Protein AF-A0A941WIZ8-F1 (afdb_monomer_lite)

pLDDT: mean 92.46, std 6.5, range [56.53, 98.19]

Radius of gyration: 15.57 Å; chains: 1; bounding box: 34×32×44 Å

Foldseek 3Di:
DDAAEEEEDAPCPCVVPPVSPPPRHHYQDPVPAPCQFQKRAPRSLVVLLVSCVPHALDHHYHQDDLRRQLVPLSSCLRDPAADEAEAEDQAPLCDDDPDPRIRGSSRSVVVSVVPRPRYDAYEYHNYDPVNVVVHDPVCPRRYD

Secondary structure (DSSP, 8-state):
-PPPEEEEESSSGGGG-GGGG-TTSEEEE-TT--S-SSEE-HHHHHHHHHHTTTS-SSSEEE--SGGGTTHHHHHHTT--S-EEEEEE-SS---PPPSSTTSEETTTHHHHHHHH-TTEEEEEEES--HHHHHHS-GGGTTTB-

Sequence (144 aa):
MNKPIVIMNFTGVYDYESFSHNPKFAWIDCTHLQGVECYCDKEGASALKKVIENYPAEGIHFIYSGNYHYLTKFWTDKIHQPFSLIVFDHHPDMQPPLFKEMISCGSWVEDFIKTNPFLKKVIIIGPSEQLIKSVAPQYQNQVE

Structure (mmCIF, N/CA/C/O backbone):
data_AF-A0A941WIZ8-F1
#
_entry.id   AF-A0A941WIZ8-F1
#
loop_
_atom_site.group_PDB
_atom_site.id
_atom_site.type_symbol
_atom_site.label_atom_id
_atom_site.label_alt_id
_atom_site.label_comp_id
_atom_site.label_asym_id
_atom_site.label_entity_id
_atom_site.label_seq_id
_atom_site.pdbx_PDB_ins_code
_atom_site.Cartn_x
_atom_site.Cartn_y
_atom_site.Cartn_z
_atom_site.occupancy
_atom_site.B_iso_or_equiv
_atom_site.auth_seq_id
_atom_site.auth_comp_id
_atom_site.auth_asym_id
_atom_site.auth_atom_id
_atom_site.pdbx_PDB_model_num
ATOM 1 N N . MET A 1 1 ? -14.813 -10.966 -17.526 1.00 56.53 1 MET A N 1
ATOM 2 C CA . MET A 1 1 ? -13.458 -10.446 -17.817 1.00 56.53 1 MET A CA 1
ATOM 3 C C . MET A 1 1 ? -12.493 -11.069 -16.825 1.00 56.53 1 MET A C 1
ATOM 5 O O . MET A 1 1 ? -12.869 -11.196 -15.665 1.00 56.53 1 MET A O 1
ATOM 9 N N . ASN A 1 2 ? -11.303 -11.489 -17.258 1.00 81.31 2 ASN A N 1
ATOM 10 C CA . ASN A 1 2 ? -10.265 -11.926 -16.320 1.00 81.31 2 ASN A CA 1
ATOM 11 C C . ASN A 1 2 ? -9.733 -10.702 -15.572 1.00 81.31 2 ASN A C 1
ATOM 13 O O . ASN A 1 2 ? -9.412 -9.699 -16.206 1.00 81.31 2 ASN A O 1
ATOM 17 N N . LYS A 1 3 ? -9.668 -10.782 -14.241 1.00 88.94 3 LYS A N 1
ATOM 18 C CA . LYS A 1 3 ? -9.056 -9.730 -13.424 1.00 88.94 3 LYS A CA 1
ATOM 19 C C . LYS A 1 3 ? -7.542 -9.704 -13.683 1.00 88.94 3 LYS A C 1
ATOM 21 O O . LYS A 1 3 ? -6.962 -10.784 -13.841 1.00 88.94 3 LYS A O 1
ATOM 26 N N . PRO A 1 4 ? -6.908 -8.524 -13.755 1.00 94.38 4 PRO A N 1
ATOM 27 C CA . PRO A 1 4 ? -5.481 -8.433 -14.012 1.00 94.38 4 PRO A CA 1
ATOM 28 C C . PRO A 1 4 ? -4.656 -8.921 -12.823 1.00 94.38 4 PRO A C 1
ATOM 30 O O . PRO A 1 4 ? -5.093 -8.920 -11.669 1.00 94.38 4 PRO A O 1
ATOM 33 N N . ILE A 1 5 ? -3.427 -9.306 -13.145 1.00 97.00 5 ILE A N 1
ATOM 34 C CA . ILE A 1 5 ? -2.341 -9.459 -12.188 1.00 97.00 5 ILE A CA 1
ATOM 35 C C . ILE A 1 5 ? -1.333 -8.366 -12.530 1.00 97.00 5 ILE A C 1
ATOM 37 O O . ILE A 1 5 ? -0.889 -8.294 -13.676 1.00 97.00 5 ILE A O 1
ATOM 41 N N . VAL A 1 6 ? -1.026 -7.500 -11.569 1.00 97.62 6 VAL A N 1
ATOM 42 C CA . VAL A 1 6 ? -0.129 -6.349 -11.740 1.00 97.62 6 VAL A CA 1
ATOM 43 C C . VAL A 1 6 ? 1.105 -6.552 -10.872 1.00 97.62 6 VAL A C 1
ATOM 45 O O . VAL A 1 6 ? 0.975 -6.906 -9.704 1.00 97.62 6 VAL A O 1
ATOM 48 N N . ILE A 1 7 ? 2.289 -6.316 -11.428 1.00 97.75 7 ILE A N 1
ATOM 49 C CA . ILE A 1 7 ? 3.573 -6.348 -10.729 1.00 97.75 7 ILE A CA 1
ATOM 50 C C . ILE A 1 7 ? 4.169 -4.946 -10.752 1.00 97.75 7 ILE A C 1
ATOM 52 O O . ILE A 1 7 ? 4.436 -4.408 -11.823 1.00 97.75 7 ILE A O 1
ATOM 56 N N . MET A 1 8 ? 4.382 -4.364 -9.573 1.00 97.69 8 MET A N 1
ATOM 57 C CA . MET A 1 8 ? 5.078 -3.088 -9.408 1.00 97.69 8 MET A CA 1
ATOM 58 C C . MET A 1 8 ? 6.532 -3.353 -9.021 1.00 97.69 8 MET A C 1
ATOM 60 O O . MET A 1 8 ? 6.801 -3.834 -7.922 1.00 97.69 8 MET A O 1
ATOM 64 N N . ASN A 1 9 ? 7.470 -3.075 -9.926 1.00 97.00 9 ASN A N 1
ATOM 65 C CA . ASN A 1 9 ? 8.888 -3.367 -9.738 1.00 97.00 9 ASN A CA 1
ATOM 66 C C . ASN A 1 9 ? 9.668 -2.117 -9.314 1.00 97.00 9 ASN A C 1
ATOM 68 O O . ASN A 1 9 ? 9.764 -1.169 -10.088 1.00 97.00 9 ASN A O 1
ATOM 72 N N . PHE A 1 10 ? 10.265 -2.133 -8.119 1.00 97.31 10 PHE A N 1
ATOM 73 C CA . PHE A 1 10 ? 10.998 -0.979 -7.581 1.00 97.31 10 PHE A CA 1
ATOM 74 C C . PHE A 1 10 ? 12.520 -1.123 -7.617 1.00 97.31 10 PHE A C 1
ATOM 76 O O . PHE A 1 10 ? 13.204 -0.121 -7.792 1.00 97.31 10 PHE A O 1
ATOM 83 N N . THR A 1 11 ? 13.075 -2.333 -7.472 1.00 95.12 11 THR A N 1
ATOM 84 C CA . THR A 1 11 ? 14.543 -2.526 -7.451 1.00 95.12 11 THR A CA 1
ATOM 85 C C . THR A 1 11 ? 15.044 -3.633 -8.381 1.00 95.12 11 THR A C 1
ATOM 87 O O . THR A 1 11 ? 16.232 -3.942 -8.350 1.00 95.12 11 THR A O 1
ATOM 90 N N . GLY A 1 12 ? 14.171 -4.255 -9.183 1.00 94.88 12 GLY A N 1
ATOM 91 C CA . GLY A 1 12 ? 14.542 -5.343 -10.098 1.00 94.88 12 GLY A CA 1
ATOM 92 C C . GLY A 1 12 ? 14.486 -6.746 -9.492 1.00 94.88 12 GLY A C 1
ATOM 93 O O . GLY A 1 12 ? 14.873 -7.704 -10.149 1.00 94.88 12 GLY A O 1
ATOM 94 N N . VAL A 1 13 ? 13.997 -6.925 -8.254 1.00 94.19 13 VAL A N 1
ATOM 95 C CA . VAL A 1 13 ? 13.988 -8.263 -7.623 1.00 94.19 13 VAL A CA 1
ATOM 96 C C . VAL A 1 13 ? 13.168 -9.282 -8.422 1.00 94.19 13 VAL A C 1
ATOM 98 O O . VAL A 1 13 ? 13.517 -10.458 -8.468 1.00 94.19 13 VAL A O 1
ATOM 101 N N . TYR A 1 14 ? 12.111 -8.835 -9.107 1.00 95.44 14 TYR A N 1
ATOM 102 C CA . TYR A 1 14 ? 11.259 -9.725 -9.889 1.00 95.44 14 TYR A CA 1
ATOM 103 C C . TYR A 1 14 ? 11.945 -10.299 -11.131 1.00 95.44 14 TYR A C 1
ATOM 105 O O . TYR A 1 14 ? 11.475 -11.322 -11.624 1.00 95.44 14 TYR A O 1
ATOM 113 N N . ASP A 1 15 ? 13.066 -9.739 -11.592 1.00 94.12 15 ASP A N 1
ATOM 114 C CA . ASP A 1 15 ? 13.862 -10.321 -12.685 1.00 94.12 15 ASP A CA 1
ATOM 115 C C . ASP A 1 15 ? 14.435 -11.699 -12.299 1.00 94.12 15 ASP A C 1
ATOM 117 O O . ASP A 1 15 ? 14.726 -12.533 -13.156 1.00 94.12 15 ASP A O 1
ATOM 121 N N . TYR A 1 16 ? 14.553 -11.975 -10.996 1.00 94.88 16 TYR A N 1
ATOM 122 C CA . TYR A 1 16 ? 15.025 -13.253 -10.458 1.00 94.88 16 TYR A CA 1
ATOM 123 C C . TYR A 1 16 ? 13.883 -14.231 -10.136 1.00 94.88 16 TYR A C 1
ATOM 125 O O . TYR A 1 16 ? 14.129 -15.395 -9.821 1.00 94.88 16 TYR A O 1
ATOM 133 N N . GLU A 1 17 ? 12.629 -13.787 -10.239 1.00 93.94 17 GLU A N 1
ATOM 134 C CA . GLU A 1 17 ? 11.449 -14.561 -9.868 1.00 93.94 17 GLU A CA 1
ATOM 135 C C . GLU A 1 17 ? 10.781 -15.168 -11.106 1.00 93.94 17 GLU A C 1
ATOM 137 O O . GLU A 1 17 ? 10.170 -14.479 -11.920 1.00 93.94 17 GLU A O 1
ATOM 142 N N . SER A 1 18 ? 10.843 -16.492 -11.268 1.00 94.25 18 SER A N 1
ATOM 143 C CA . SER A 1 18 ? 10.320 -17.156 -12.480 1.00 94.25 18 SER A CA 1
ATOM 144 C C . SER A 1 18 ? 8.837 -16.865 -12.766 1.00 94.25 18 SER A C 1
ATOM 146 O O . SER A 1 18 ? 8.446 -16.746 -13.928 1.00 94.25 18 SER A O 1
ATOM 148 N N . PHE A 1 19 ? 8.013 -16.692 -11.726 1.00 93.94 19 PHE A N 1
ATOM 149 C CA . PHE A 1 19 ? 6.583 -16.412 -11.879 1.00 93.94 19 PHE A CA 1
ATOM 150 C C . PHE A 1 19 ? 6.302 -15.039 -12.509 1.00 93.94 19 PHE A C 1
ATOM 152 O O . PHE A 1 19 ? 5.242 -14.854 -13.113 1.00 93.94 19 PHE A O 1
ATOM 159 N N . SER A 1 20 ? 7.224 -14.080 -12.363 1.00 93.81 20 SER A N 1
ATOM 160 C CA . SER A 1 20 ? 7.025 -12.688 -12.769 1.00 93.81 20 SER A CA 1
ATOM 161 C C . SER A 1 20 ? 7.022 -12.517 -14.293 1.00 93.81 20 SER A C 1
ATOM 163 O O . SER A 1 20 ? 6.360 -11.619 -14.808 1.00 93.81 20 SER A O 1
ATOM 165 N N . HIS A 1 21 ? 7.680 -13.425 -15.019 1.00 91.94 21 HIS A N 1
ATOM 166 C CA . HIS A 1 21 ? 7.870 -13.399 -16.473 1.00 91.94 21 HIS A CA 1
ATOM 167 C C . HIS A 1 21 ? 6.631 -13.840 -17.271 1.00 91.94 21 HIS A C 1
ATOM 169 O O . HIS A 1 21 ? 6.703 -14.087 -18.477 1.00 91.94 21 HIS A O 1
ATOM 175 N N . ASN A 1 22 ? 5.479 -13.989 -16.616 1.00 94.25 22 ASN A N 1
ATOM 176 C CA . ASN A 1 22 ? 4.248 -14.375 -17.286 1.00 94.25 22 ASN A CA 1
ATOM 177 C C . ASN A 1 22 ? 3.743 -13.224 -18.181 1.00 94.25 22 ASN A C 1
ATOM 179 O O . ASN A 1 22 ? 3.371 -12.174 -17.656 1.00 94.25 22 ASN A O 1
ATOM 183 N N . PRO A 1 23 ? 3.618 -13.414 -19.509 1.00 92.62 23 PRO A N 1
ATOM 184 C CA . PRO A 1 23 ? 3.231 -12.343 -20.435 1.00 92.62 23 PRO A CA 1
ATOM 185 C C . PRO A 1 23 ? 1.787 -11.851 -20.247 1.00 92.62 23 PRO A C 1
ATOM 187 O O . PRO A 1 23 ? 1.378 -10.881 -20.879 1.00 92.62 23 PRO A O 1
ATOM 190 N N . LYS A 1 24 ? 0.985 -12.526 -19.413 1.00 93.88 24 LYS A N 1
ATOM 191 C CA . LYS A 1 24 ? -0.368 -12.084 -19.046 1.00 93.88 24 LYS A CA 1
ATOM 192 C C . LYS A 1 24 ? -0.375 -11.076 -17.897 1.00 93.88 24 LYS A C 1
ATOM 194 O O . LYS A 1 24 ? -1.438 -10.536 -17.597 1.00 93.88 24 LYS A O 1
ATOM 199 N N . PHE A 1 25 ? 0.749 -10.884 -17.208 1.00 95.88 25 PHE A N 1
ATOM 200 C CA . PHE A 1 25 ? 0.840 -9.962 -16.082 1.00 95.88 25 PHE A CA 1
ATOM 201 C C . PHE A 1 25 ? 1.197 -8.569 -16.590 1.00 95.88 25 PHE A C 1
ATOM 203 O O . PHE A 1 25 ? 2.022 -8.407 -17.486 1.00 95.88 25 PHE A O 1
ATOM 210 N N . ALA A 1 26 ? 0.567 -7.557 -16.008 1.00 95.75 26 ALA A N 1
ATOM 211 C CA . ALA A 1 26 ? 0.926 -6.172 -16.240 1.00 95.75 26 ALA A CA 1
ATOM 212 C C . ALA A 1 26 ? 2.167 -5.839 -15.413 1.00 95.75 26 ALA A C 1
ATOM 214 O O . ALA A 1 26 ? 2.124 -5.881 -14.186 1.00 95.75 26 ALA A O 1
ATOM 215 N N . TRP A 1 27 ? 3.259 -5.504 -16.089 1.00 95.88 27 TRP A N 1
ATOM 216 C CA . TRP A 1 27 ? 4.492 -5.062 -15.453 1.00 95.88 27 TRP A CA 1
ATOM 217 C C . TRP A 1 27 ? 4.566 -3.542 -15.432 1.00 95.88 27 TRP A C 1
ATOM 219 O O . TRP A 1 27 ? 4.480 -2.888 -16.470 1.00 95.88 27 TRP A O 1
ATOM 229 N N . ILE A 1 28 ? 4.738 -2.995 -14.236 1.00 96.69 28 ILE A N 1
ATOM 230 C CA . ILE A 1 28 ? 4.906 -1.573 -13.992 1.00 96.69 28 ILE A CA 1
ATOM 231 C C . ILE A 1 28 ? 6.326 -1.360 -13.478 1.00 96.69 28 ILE A C 1
ATOM 233 O O . ILE A 1 28 ? 6.662 -1.775 -12.368 1.00 96.69 28 ILE A O 1
ATOM 237 N N . ASP A 1 29 ? 7.150 -0.700 -14.285 1.00 96.69 29 ASP A N 1
ATOM 238 C CA . ASP A 1 29 ? 8.475 -0.265 -13.862 1.00 96.69 29 ASP A CA 1
ATOM 239 C C . ASP A 1 29 ? 8.365 0.997 -12.996 1.00 96.69 29 ASP A C 1
ATOM 241 O O . ASP A 1 29 ? 7.927 2.051 -13.458 1.00 96.69 29 ASP A O 1
ATOM 245 N N . CYS A 1 30 ? 8.760 0.878 -11.732 1.00 97.81 30 CYS A N 1
ATOM 246 C CA . CYS A 1 30 ? 8.813 1.955 -10.750 1.00 97.81 30 CYS A CA 1
ATOM 247 C C . CYS A 1 30 ? 10.255 2.300 -10.338 1.00 97.81 30 CYS A C 1
ATOM 249 O O . CYS A 1 30 ? 10.435 3.123 -9.445 1.00 97.81 30 CYS A O 1
ATOM 251 N N . THR A 1 31 ? 11.281 1.722 -10.978 1.00 96.75 31 THR A N 1
ATOM 252 C CA . THR A 1 31 ? 12.702 1.912 -10.605 1.00 96.75 31 THR A CA 1
ATOM 253 C C . THR A 1 31 ? 13.189 3.357 -10.738 1.00 96.75 31 THR A C 1
ATOM 255 O O . THR A 1 31 ? 14.165 3.758 -10.109 1.00 96.75 31 THR A O 1
ATOM 258 N N . HIS A 1 32 ? 12.493 4.160 -11.542 1.00 96.56 32 HIS A N 1
ATOM 259 C CA . HIS A 1 32 ? 12.776 5.576 -11.757 1.00 96.56 32 HIS A CA 1
ATOM 260 C C . HIS A 1 32 ? 12.131 6.501 -10.709 1.00 96.56 32 HIS A C 1
ATOM 262 O O . HIS A 1 32 ? 12.388 7.707 -10.726 1.00 96.56 32 HIS A O 1
ATOM 268 N N . LEU A 1 33 ? 11.267 5.978 -9.831 1.00 97.38 33 LEU A N 1
ATOM 269 C CA . LEU A 1 33 ? 10.574 6.774 -8.820 1.00 97.38 33 LEU A CA 1
ATOM 270 C C . LEU A 1 33 ? 11.479 7.044 -7.615 1.00 97.38 33 LEU A C 1
ATOM 272 O O . LEU A 1 33 ? 12.226 6.181 -7.162 1.00 97.38 33 LEU A O 1
ATOM 276 N N . GLN A 1 34 ? 11.380 8.256 -7.075 1.00 96.19 34 GLN A N 1
ATOM 277 C CA . GLN A 1 34 ? 12.105 8.703 -5.886 1.00 96.19 34 GLN A CA 1
ATOM 278 C C . GLN A 1 34 ? 11.116 9.090 -4.789 1.00 96.19 34 GLN A C 1
ATOM 280 O O . GLN A 1 34 ? 9.962 9.390 -5.087 1.00 96.19 34 GLN A O 1
ATOM 285 N N . GLY A 1 35 ? 11.569 9.074 -3.531 1.00 95.50 35 GLY A N 1
ATOM 286 C CA . GLY A 1 35 ? 10.721 9.451 -2.397 1.00 95.50 35 GLY A CA 1
ATOM 287 C C . GLY A 1 35 ? 9.569 8.473 -2.158 1.00 95.50 35 GLY A C 1
ATOM 288 O O . GLY A 1 35 ? 8.478 8.899 -1.803 1.00 95.50 35 GLY A O 1
ATOM 289 N N . VAL A 1 36 ? 9.789 7.177 -2.423 1.00 95.94 36 VAL A N 1
ATOM 290 C CA . VAL A 1 36 ? 8.769 6.109 -2.339 1.00 95.94 36 VAL A CA 1
ATOM 291 C C . VAL A 1 36 ? 9.177 4.928 -1.450 1.00 95.94 36 VAL A C 1
ATOM 293 O O . VAL A 1 36 ? 8.378 4.038 -1.196 1.00 95.94 36 VAL A O 1
ATOM 296 N N . GLU A 1 37 ? 10.417 4.868 -0.972 1.00 94.50 37 GLU A N 1
ATOM 297 C CA . GLU A 1 37 ? 10.870 3.749 -0.144 1.00 94.50 37 GLU A CA 1
ATOM 298 C C . GLU A 1 37 ? 10.662 4.057 1.343 1.00 94.50 37 GLU A C 1
ATOM 300 O O . GLU A 1 37 ? 11.186 5.050 1.848 1.00 94.50 37 GLU A O 1
ATOM 305 N N . CYS A 1 38 ? 9.940 3.182 2.056 1.00 90.62 38 CYS A N 1
ATOM 306 C CA . CYS A 1 38 ? 9.576 3.271 3.480 1.00 90.62 38 CYS A CA 1
ATOM 307 C C . CYS A 1 38 ? 8.638 4.439 3.830 1.00 90.62 38 CYS A C 1
ATOM 309 O O . CYS A 1 38 ? 7.603 4.224 4.470 1.00 90.62 38 CYS A O 1
ATOM 311 N N . TYR A 1 39 ? 9.003 5.650 3.406 1.00 92.38 39 TYR A N 1
ATOM 312 C CA . TYR A 1 39 ? 8.244 6.890 3.496 1.00 92.38 39 TYR A CA 1
ATOM 313 C C . TYR A 1 39 ? 8.008 7.432 2.094 1.00 92.38 39 TYR A C 1
ATOM 315 O O . TYR A 1 39 ? 8.944 7.590 1.311 1.00 92.38 39 TYR A O 1
ATOM 323 N N . CYS A 1 40 ? 6.752 7.746 1.809 1.00 95.19 40 CYS A N 1
ATOM 324 C CA . CYS A 1 40 ? 6.345 8.334 0.553 1.00 95.19 40 CYS A CA 1
ATOM 325 C C . CYS A 1 40 ? 6.066 9.822 0.739 1.00 95.19 40 CYS A C 1
ATOM 327 O O . CYS A 1 40 ? 5.140 10.195 1.472 1.00 95.19 40 CYS A O 1
ATOM 329 N N . ASP A 1 41 ? 6.850 10.657 0.061 1.00 95.19 41 ASP A N 1
ATOM 330 C CA . ASP A 1 41 ? 6.609 12.096 -0.000 1.00 95.19 41 ASP A CA 1
ATOM 331 C C . ASP A 1 41 ? 5.451 12.436 -0.959 1.00 95.19 41 ASP A C 1
ATOM 333 O O . ASP A 1 41 ? 4.820 11.557 -1.564 1.00 95.19 41 ASP A O 1
ATOM 337 N N . LYS A 1 42 ? 5.095 13.723 -1.041 1.00 94.75 42 LYS A N 1
ATOM 338 C CA . LYS A 1 42 ? 3.935 14.179 -1.825 1.00 94.75 42 LYS A CA 1
ATOM 339 C C . LYS A 1 42 ? 4.158 13.955 -3.320 1.00 94.75 42 LYS A C 1
ATOM 341 O O . LYS A 1 42 ? 3.231 13.552 -4.028 1.00 94.75 42 LYS A O 1
ATOM 346 N N . GLU A 1 43 ? 5.369 14.216 -3.794 1.00 96.56 43 GLU A N 1
ATOM 347 C CA . GLU A 1 43 ? 5.789 14.060 -5.180 1.00 96.56 43 GLU A CA 1
ATOM 348 C C . GLU A 1 43 ? 5.757 12.583 -5.596 1.00 96.56 43 GLU A C 1
ATOM 350 O O . GLU A 1 43 ? 5.121 12.240 -6.598 1.00 96.56 43 GLU A O 1
ATOM 355 N N . GLY A 1 44 ? 6.338 11.699 -4.784 1.00 97.12 44 GLY A N 1
ATOM 356 C CA . GLY A 1 44 ? 6.315 10.250 -4.945 1.00 97.12 44 GLY A CA 1
ATOM 357 C C . GLY A 1 44 ? 4.895 9.693 -4.904 1.00 97.12 44 GLY A C 1
ATOM 358 O O . GLY A 1 44 ? 4.517 8.894 -5.762 1.00 97.12 44 GLY A O 1
ATOM 359 N N . ALA A 1 45 ? 4.049 10.179 -3.988 1.00 96.56 45 ALA A N 1
ATOM 360 C CA . ALA A 1 45 ? 2.648 9.768 -3.910 1.00 96.56 45 ALA A CA 1
ATOM 361 C C . ALA A 1 45 ? 1.869 10.163 -5.173 1.00 96.56 45 ALA A C 1
ATOM 363 O O . ALA A 1 45 ? 1.062 9.380 -5.679 1.00 96.56 45 ALA A O 1
ATOM 364 N N . SER A 1 46 ? 2.111 11.367 -5.698 1.00 97.31 46 SER A N 1
ATOM 365 C CA . SER A 1 46 ? 1.518 11.838 -6.953 1.00 97.31 46 SER A CA 1
ATOM 366 C C . SER A 1 46 ? 1.974 10.987 -8.143 1.00 97.31 46 SER A C 1
ATOM 368 O O . SER A 1 46 ? 1.147 10.527 -8.936 1.00 97.31 46 SER A O 1
ATOM 370 N N . ALA A 1 47 ? 3.277 10.703 -8.232 1.00 98.19 47 ALA A N 1
ATOM 371 C CA . ALA A 1 47 ? 3.844 9.874 -9.289 1.00 98.19 47 ALA A CA 1
ATOM 372 C C . ALA A 1 47 ? 3.289 8.441 -9.252 1.00 98.19 47 ALA A C 1
ATOM 374 O O . ALA A 1 47 ? 2.828 7.936 -10.274 1.00 98.19 47 ALA A O 1
ATOM 375 N N . LEU A 1 48 ? 3.234 7.818 -8.071 1.00 98.06 48 LEU A N 1
ATOM 376 C CA . LEU A 1 48 ? 2.666 6.482 -7.882 1.00 98.06 48 LEU A CA 1
ATOM 377 C C . LEU A 1 48 ? 1.192 6.419 -8.280 1.00 98.06 48 LEU A C 1
ATOM 379 O O . LEU A 1 48 ? 0.796 5.517 -9.015 1.00 98.06 48 LEU A O 1
ATOM 383 N N . LYS A 1 49 ? 0.383 7.397 -7.854 1.00 97.75 49 LYS A N 1
ATOM 384 C CA . LYS A 1 49 ? -1.037 7.477 -8.230 1.00 97.75 49 LYS A CA 1
ATOM 385 C C . LYS A 1 49 ? -1.228 7.580 -9.740 1.00 97.75 49 LYS A C 1
ATOM 387 O O . LYS A 1 49 ? -2.112 6.920 -10.278 1.00 97.75 49 LYS A O 1
ATOM 392 N N . LYS A 1 50 ? -0.381 8.356 -10.422 1.00 98.12 50 LYS A N 1
ATOM 393 C CA . LYS A 1 50 ? -0.391 8.473 -11.886 1.00 98.12 50 LYS A CA 1
ATOM 394 C C . LYS A 1 50 ? -0.012 7.158 -12.566 1.00 98.12 50 LYS A C 1
ATOM 396 O O . LYS A 1 50 ? -0.645 6.759 -13.537 1.00 98.12 50 LYS A O 1
ATOM 401 N N . VAL A 1 51 ? 0.992 6.461 -12.041 1.00 97.44 51 VAL A N 1
ATOM 402 C CA . VAL A 1 51 ? 1.442 5.166 -12.568 1.00 97.44 51 VAL A CA 1
ATOM 403 C C . VAL A 1 51 ? 0.338 4.101 -12.479 1.00 97.44 51 VAL A C 1
ATOM 405 O O . VAL A 1 51 ? 0.137 3.348 -13.431 1.00 97.44 51 VAL A O 1
ATOM 408 N N . ILE A 1 52 ? -0.421 4.065 -11.378 1.00 97.50 52 ILE A N 1
ATOM 409 C CA . ILE A 1 52 ? -1.506 3.085 -11.178 1.00 97.50 52 ILE A CA 1
ATOM 410 C C . ILE A 1 52 ? -2.874 3.544 -11.720 1.00 97.50 52 ILE A C 1
ATOM 412 O O . ILE A 1 52 ? -3.872 2.836 -11.567 1.00 97.50 52 ILE A O 1
ATOM 416 N N . GLU A 1 53 ? -2.967 4.733 -12.322 1.00 97.06 53 GLU A N 1
ATOM 417 C CA . GLU A 1 53 ? -4.237 5.379 -12.691 1.00 97.06 53 GLU A CA 1
ATOM 418 C C . GLU A 1 53 ? -5.103 4.483 -13.589 1.00 97.06 53 GLU A C 1
ATOM 420 O O . GLU A 1 53 ? -6.270 4.235 -13.279 1.00 97.06 53 GLU A O 1
ATOM 425 N N . ASN A 1 54 ? -4.496 3.910 -14.630 1.00 94.56 54 ASN A N 1
ATOM 426 C CA . ASN A 1 54 ? -5.180 3.116 -15.657 1.00 94.56 54 ASN A CA 1
ATOM 427 C C . ASN A 1 54 ? -5.378 1.634 -15.294 1.00 94.56 54 ASN A C 1
ATOM 429 O O . ASN A 1 54 ? -5.907 0.869 -16.101 1.00 94.56 54 ASN A O 1
ATOM 433 N N . TYR A 1 55 ? -4.966 1.217 -14.098 1.00 96.38 55 TYR A N 1
ATOM 434 C CA . TYR A 1 55 ? -5.154 -0.149 -13.612 1.00 96.38 55 TYR A CA 1
ATOM 435 C C . TYR A 1 55 ? -6.371 -0.213 -12.680 1.00 96.38 55 TYR A C 1
ATOM 437 O O . TYR A 1 55 ? -6.598 0.734 -11.926 1.00 96.38 55 TYR A O 1
ATOM 445 N N . PRO A 1 56 ? -7.187 -1.279 -12.715 1.00 95.62 56 PRO A N 1
ATOM 446 C CA . PRO A 1 56 ? -8.340 -1.411 -11.824 1.00 95.62 56 PRO A CA 1
ATOM 447 C C . PRO A 1 56 ? -7.908 -1.711 -10.383 1.00 95.62 56 PRO A C 1
ATOM 449 O O . PRO A 1 56 ? -6.801 -2.181 -10.143 1.00 95.62 56 PRO A O 1
ATOM 452 N N . ALA A 1 57 ? -8.790 -1.453 -9.415 1.00 95.69 57 ALA A N 1
ATOM 453 C CA . ALA A 1 57 ? -8.559 -1.857 -8.025 1.00 95.69 57 ALA A CA 1
ATOM 454 C C . ALA A 1 57 ? -8.729 -3.376 -7.841 1.00 95.69 57 ALA A C 1
ATOM 456 O O . ALA A 1 57 ? -8.158 -3.980 -6.936 1.00 95.69 57 ALA A O 1
ATOM 457 N N . GLU A 1 58 ? -9.537 -3.999 -8.697 1.00 95.19 58 GLU A N 1
ATOM 458 C CA . GLU A 1 58 ? -9.825 -5.421 -8.684 1.00 95.19 58 GLU A CA 1
ATOM 459 C C . GLU A 1 58 ? -8.728 -6.210 -9.394 1.00 95.19 58 GLU A C 1
ATOM 461 O O . GLU A 1 58 ? -8.515 -6.067 -10.595 1.00 95.19 58 GLU A O 1
ATOM 466 N N . GLY A 1 59 ? -8.107 -7.142 -8.683 1.00 95.38 59 GLY A N 1
ATOM 467 C CA . GLY A 1 59 ? -7.038 -7.956 -9.245 1.00 95.38 59 GLY A CA 1
ATOM 468 C C . GLY A 1 59 ? -6.152 -8.529 -8.161 1.00 95.38 59 GLY A C 1
ATOM 469 O O . GLY A 1 59 ? -6.505 -8.512 -6.982 1.00 95.38 59 GLY A O 1
ATOM 470 N N . ILE A 1 60 ? -5.006 -9.049 -8.584 1.00 96.75 60 ILE A N 1
ATOM 471 C CA . ILE A 1 60 ? -3.894 -9.363 -7.687 1.00 96.75 60 ILE A CA 1
ATOM 472 C C . ILE A 1 60 ? -2.799 -8.349 -7.989 1.00 96.75 60 ILE A C 1
ATOM 474 O O . ILE A 1 60 ? -2.326 -8.271 -9.123 1.00 96.75 60 ILE A O 1
ATOM 478 N N . HIS A 1 61 ? -2.404 -7.572 -6.989 1.00 97.12 61 HIS A N 1
ATOM 479 C CA . HIS A 1 61 ? -1.378 -6.546 -7.131 1.00 97.12 61 HIS A CA 1
ATOM 480 C C . HIS A 1 61 ? -0.169 -6.925 -6.281 1.00 97.12 61 HIS A C 1
ATOM 482 O O . HIS A 1 61 ? -0.241 -6.948 -5.055 1.00 97.12 61 HIS A O 1
ATOM 488 N N . PHE A 1 62 ? 0.946 -7.227 -6.935 1.00 97.00 62 PHE A N 1
ATOM 489 C CA . PHE A 1 62 ? 2.239 -7.406 -6.295 1.00 97.00 62 PHE A CA 1
ATOM 490 C C . PHE A 1 62 ? 2.868 -6.026 -6.099 1.00 97.00 62 PHE A C 1
ATOM 492 O O . PHE A 1 62 ? 3.413 -5.439 -7.034 1.00 97.00 62 PHE A O 1
ATOM 499 N N . ILE A 1 63 ? 2.763 -5.505 -4.877 1.00 94.44 63 ILE A N 1
ATOM 500 C CA . ILE A 1 63 ? 3.170 -4.139 -4.511 1.00 94.44 63 ILE A CA 1
ATOM 501 C C . ILE A 1 63 ? 4.608 -4.031 -3.986 1.00 94.44 63 ILE A C 1
ATOM 503 O O . ILE A 1 63 ? 4.976 -2.981 -3.477 1.00 94.44 63 ILE A O 1
ATOM 507 N N . TYR A 1 64 ? 5.418 -5.084 -4.152 1.00 95.31 64 TYR A N 1
ATOM 508 C CA . TYR A 1 64 ? 6.810 -5.189 -3.684 1.00 95.31 64 TYR A CA 1
ATOM 509 C C . TYR A 1 64 ? 6.958 -5.597 -2.209 1.00 95.31 64 TYR A C 1
ATOM 511 O O . TYR A 1 64 ? 6.051 -6.174 -1.618 1.00 95.31 64 TYR A O 1
ATOM 519 N N . SER A 1 65 ? 8.153 -5.391 -1.650 1.00 92.44 65 SER A N 1
ATOM 520 C CA . SER A 1 65 ? 8.488 -5.700 -0.254 1.00 92.44 65 SER A CA 1
ATOM 521 C C . SER A 1 65 ? 7.700 -4.855 0.760 1.00 92.44 65 SER A C 1
ATOM 523 O O . SER A 1 65 ? 7.062 -3.865 0.402 1.00 92.44 65 SER A O 1
ATOM 525 N N . GLY A 1 66 ? 7.841 -5.181 2.050 1.00 88.75 66 GLY A N 1
ATOM 526 C CA . GLY A 1 66 ? 7.225 -4.435 3.155 1.00 88.75 66 GLY A CA 1
ATOM 527 C C . GLY A 1 66 ? 7.562 -2.938 3.199 1.00 88.75 66 GLY A C 1
ATOM 528 O O . GLY A 1 66 ? 6.769 -2.175 3.736 1.00 88.75 66 GLY A O 1
ATOM 529 N N . ASN A 1 67 ? 8.652 -2.487 2.560 1.00 92.62 67 ASN A N 1
ATOM 530 C CA . ASN A 1 67 ? 9.001 -1.060 2.433 1.00 92.62 67 ASN A CA 1
ATOM 531 C C . ASN A 1 67 ? 8.002 -0.246 1.588 1.00 92.62 67 ASN A C 1
ATOM 533 O O . ASN A 1 67 ? 8.107 0.979 1.533 1.00 92.62 67 ASN A O 1
ATOM 537 N N . TYR A 1 68 ? 7.048 -0.914 0.935 1.00 95.44 68 TYR A N 1
ATOM 538 C CA . TYR A 1 68 ? 6.035 -0.312 0.070 1.00 95.44 68 TYR A CA 1
ATOM 539 C C . TYR A 1 68 ? 4.610 -0.675 0.500 1.00 95.44 68 TYR A C 1
ATOM 541 O O . TYR A 1 68 ? 3.662 -0.466 -0.256 1.00 95.44 68 TYR A O 1
ATOM 549 N N . HIS A 1 69 ? 4.426 -1.205 1.717 1.00 94.38 69 HIS A N 1
ATOM 550 C CA . HIS A 1 69 ? 3.129 -1.700 2.191 1.00 94.38 69 HIS A CA 1
ATOM 551 C C . HIS A 1 69 ? 2.021 -0.631 2.124 1.00 94.38 69 HIS A C 1
ATOM 553 O O . HIS A 1 69 ? 0.864 -0.933 1.828 1.00 94.38 69 HIS A O 1
ATOM 559 N N . TYR A 1 70 ? 2.394 0.647 2.269 1.00 95.50 70 TYR A N 1
ATOM 560 C CA . TYR A 1 70 ? 1.484 1.785 2.137 1.00 95.50 70 TYR A CA 1
ATOM 561 C C . TYR A 1 70 ? 0.797 1.894 0.761 1.00 95.50 70 TYR A C 1
ATOM 563 O O . TYR A 1 70 ? -0.251 2.535 0.658 1.00 95.50 70 TYR A O 1
ATOM 571 N N . LEU A 1 71 ? 1.337 1.269 -0.297 1.00 97.12 71 LEU A N 1
ATOM 572 C CA . LEU A 1 71 ? 0.713 1.233 -1.626 1.00 97.12 71 LEU A CA 1
ATOM 573 C C . LEU A 1 71 ? -0.670 0.589 -1.599 1.00 97.12 71 LEU A C 1
ATOM 575 O O . LEU A 1 71 ? -1.507 0.938 -2.434 1.00 97.12 71 LEU A O 1
ATOM 579 N N . THR A 1 72 ? -0.939 -0.291 -0.629 1.00 96.44 72 THR A N 1
ATOM 580 C CA . THR A 1 72 ? -2.276 -0.841 -0.385 1.00 96.44 72 THR A CA 1
ATOM 581 C C . THR A 1 72 ? -3.312 0.274 -0.306 1.00 96.44 7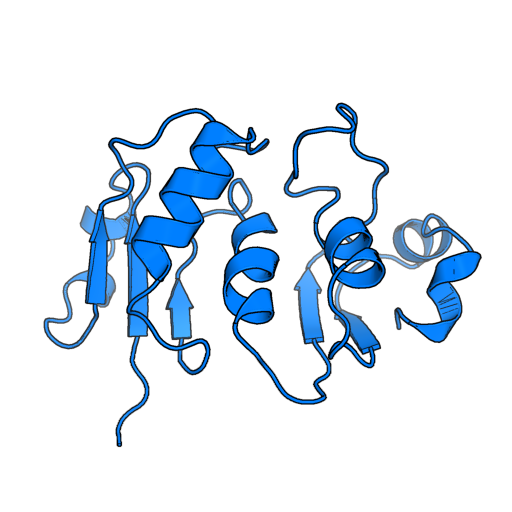2 THR A C 1
ATOM 583 O O . THR A 1 72 ? -4.337 0.184 -0.976 1.00 96.44 72 THR A O 1
ATOM 586 N N . LYS A 1 73 ? -3.013 1.372 0.407 1.00 96.19 73 LYS A N 1
ATOM 587 C CA . LYS A 1 73 ? -3.902 2.537 0.495 1.00 96.19 73 LYS A CA 1
ATOM 588 C C . LYS A 1 73 ? -4.211 3.124 -0.883 1.00 96.19 73 LYS A C 1
ATOM 590 O O . LYS A 1 73 ? -5.359 3.431 -1.179 1.00 96.19 73 LYS A O 1
ATOM 595 N N . PHE A 1 74 ? -3.205 3.298 -1.739 1.00 97.44 74 PHE A N 1
ATOM 596 C CA . PHE A 1 74 ? -3.411 3.909 -3.057 1.00 97.44 74 PHE A CA 1
ATOM 597 C C . PHE A 1 74 ? -4.242 3.018 -3.982 1.00 97.44 74 PHE A C 1
ATOM 599 O O . PHE A 1 74 ? -5.063 3.526 -4.744 1.00 97.44 74 PHE A O 1
ATOM 606 N N . TRP A 1 75 ? -4.073 1.698 -3.891 1.00 97.81 75 TRP A N 1
ATOM 607 C CA . TRP A 1 75 ? -4.904 0.751 -4.628 1.00 97.81 75 TRP A CA 1
ATOM 608 C C . TRP A 1 75 ? -6.346 0.723 -4.121 1.00 97.81 75 TRP A C 1
ATOM 610 O O . TRP A 1 75 ? -7.274 0.728 -4.929 1.00 97.81 75 TRP A O 1
ATOM 620 N N . THR A 1 76 ? -6.555 0.724 -2.803 1.00 97.00 76 THR A N 1
ATOM 621 C CA . THR A 1 76 ? -7.898 0.663 -2.209 1.00 97.00 76 THR A CA 1
ATOM 622 C C . THR A 1 76 ? -8.650 1.992 -2.279 1.00 97.00 76 THR A C 1
ATOM 624 O O . THR A 1 76 ? -9.877 1.983 -2.337 1.00 97.00 76 THR A O 1
ATOM 627 N N . ASP A 1 77 ? -7.957 3.131 -2.378 1.00 97.12 77 ASP A N 1
ATOM 628 C CA . ASP A 1 77 ? -8.567 4.450 -2.623 1.00 97.12 77 ASP A CA 1
ATOM 629 C C . ASP A 1 77 ? -9.320 4.522 -3.964 1.00 97.12 77 ASP A C 1
ATOM 631 O O . ASP A 1 77 ? -10.183 5.377 -4.142 1.00 97.12 77 ASP A O 1
ATOM 635 N N . LYS A 1 78 ? -9.050 3.598 -4.894 1.00 97.12 78 LYS A N 1
ATOM 636 C CA . LYS A 1 78 ? -9.758 3.482 -6.178 1.00 97.12 78 LYS A CA 1
ATOM 637 C C . LYS A 1 78 ? -11.108 2.754 -6.061 1.00 97.12 78 LYS A C 1
ATOM 639 O O . LYS A 1 78 ? -11.851 2.692 -7.040 1.00 97.12 78 LYS A O 1
ATOM 644 N N . ILE A 1 79 ? -11.428 2.176 -4.899 1.00 97.56 79 ILE A N 1
ATOM 645 C CA . ILE A 1 79 ? -12.685 1.458 -4.651 1.00 97.56 79 ILE A CA 1
ATOM 646 C C . ILE A 1 79 ? -13.760 2.464 -4.230 1.00 97.56 79 ILE A C 1
ATOM 648 O O . ILE A 1 79 ? -13.750 2.981 -3.115 1.00 97.56 79 ILE A O 1
ATOM 652 N N . HIS A 1 80 ? -14.732 2.708 -5.111 1.00 97.12 80 HIS A N 1
ATOM 653 C CA . HIS A 1 80 ? -15.807 3.686 -4.894 1.00 97.12 80 HIS A CA 1
ATOM 654 C C . HIS A 1 80 ? -17.130 3.053 -4.431 1.00 97.12 80 HIS A C 1
ATOM 656 O O . HIS A 1 80 ? -18.213 3.426 -4.881 1.00 97.12 80 HIS A O 1
ATOM 662 N N . GLN A 1 81 ? -17.045 2.059 -3.550 1.00 97.56 81 GLN A N 1
ATOM 663 C CA . GLN A 1 81 ? -18.198 1.379 -2.957 1.00 97.56 81 GLN A CA 1
ATOM 664 C C . GLN A 1 81 ? -17.838 0.840 -1.571 1.00 97.56 81 GLN A C 1
ATOM 666 O O . GLN A 1 81 ? -16.675 0.512 -1.365 1.00 97.56 81 GLN A O 1
ATOM 671 N N . PRO A 1 82 ? -18.793 0.695 -0.633 1.00 98.19 82 PRO A N 1
ATOM 672 C CA . PRO A 1 82 ? -18.530 0.140 0.692 1.00 98.19 82 PRO A CA 1
ATOM 673 C C . PRO A 1 82 ? -17.728 -1.169 0.681 1.00 98.19 82 PRO A C 1
ATOM 675 O O . PRO A 1 82 ? -18.117 -2.118 0.001 1.00 98.19 82 PRO A O 1
ATOM 678 N N . PHE A 1 83 ? -16.652 -1.240 1.469 1.00 97.75 83 PHE A N 1
ATOM 679 C CA . PHE A 1 83 ? -15.827 -2.446 1.589 1.00 97.75 83 PHE A CA 1
ATOM 680 C C . PHE A 1 83 ? -15.165 -2.582 2.965 1.00 97.75 83 PHE A C 1
ATOM 682 O O . PHE A 1 83 ? -15.068 -1.623 3.731 1.00 97.75 83 PHE A O 1
ATOM 689 N N . SER A 1 84 ? -14.695 -3.791 3.265 1.00 97.50 84 SER A N 1
ATOM 690 C CA . SER A 1 84 ? -13.833 -4.083 4.412 1.00 97.50 84 SER A CA 1
ATOM 691 C C . SER A 1 84 ? -12.476 -4.564 3.917 1.00 97.50 84 SER A C 1
ATOM 693 O O . SER A 1 84 ? -12.395 -5.240 2.891 1.00 97.50 84 SER A O 1
ATOM 695 N N . LEU A 1 85 ? -11.424 -4.219 4.651 1.00 97.25 85 LEU A N 1
ATOM 696 C CA . LEU A 1 85 ? -10.059 -4.644 4.374 1.00 97.25 85 LEU A CA 1
ATOM 697 C C . LEU A 1 85 ? -9.646 -5.720 5.378 1.00 97.25 85 LEU A C 1
ATOM 699 O O . LEU A 1 85 ? -9.838 -5.537 6.575 1.00 97.25 85 LEU A O 1
ATOM 703 N N . ILE A 1 86 ? -9.075 -6.823 4.895 1.00 97.56 86 ILE A N 1
ATOM 704 C CA . ILE A 1 86 ? -8.457 -7.854 5.737 1.00 97.56 86 ILE A CA 1
ATOM 705 C C . ILE A 1 86 ? -6.955 -7.806 5.477 1.00 97.56 86 ILE A C 1
ATOM 707 O O . ILE A 1 86 ? -6.528 -7.936 4.330 1.00 97.56 86 ILE A O 1
ATOM 711 N N . VAL A 1 87 ? -6.175 -7.608 6.533 1.00 95.81 87 VAL A N 1
ATOM 712 C CA . VAL A 1 87 ? -4.717 -7.496 6.500 1.00 95.81 87 VAL A CA 1
ATOM 713 C C . VAL A 1 87 ? -4.133 -8.672 7.270 1.00 95.81 87 VAL A C 1
ATOM 715 O O . VAL A 1 87 ? -4.472 -8.890 8.430 1.00 95.81 87 VAL A O 1
ATOM 718 N N . PHE A 1 88 ? -3.258 -9.435 6.623 1.00 95.75 88 PHE A N 1
ATOM 719 C CA . PHE A 1 88 ? -2.463 -10.465 7.283 1.00 95.75 88 PHE A CA 1
ATOM 720 C C . PHE A 1 88 ? -1.057 -9.916 7.480 1.00 95.75 88 PHE A C 1
ATOM 722 O O . PHE A 1 88 ? -0.271 -9.897 6.537 1.00 95.75 88 PHE A O 1
ATOM 729 N N . ASP A 1 89 ? -0.761 -9.449 8.687 1.00 93.25 89 ASP A N 1
ATOM 730 C CA . ASP A 1 89 ? 0.537 -8.868 9.022 1.00 93.25 89 ASP A CA 1
ATOM 731 C C . ASP A 1 89 ? 0.831 -9.074 10.510 1.00 93.25 89 ASP A C 1
ATOM 733 O O . ASP A 1 89 ? -0.067 -9.236 11.335 1.00 93.25 89 ASP A O 1
ATOM 737 N N . HIS A 1 90 ? 2.108 -9.079 10.864 1.00 92.38 90 HIS A N 1
ATOM 738 C CA . HIS A 1 90 ? 2.530 -9.019 12.253 1.00 92.38 90 HIS A CA 1
ATOM 739 C C . HIS A 1 90 ? 2.339 -7.616 12.853 1.00 92.38 90 HIS A C 1
ATOM 741 O O . HIS A 1 90 ? 2.114 -7.484 14.057 1.00 92.38 90 HIS A O 1
ATOM 747 N N . HIS A 1 91 ? 2.428 -6.568 12.034 1.00 91.50 91 HIS A N 1
ATOM 748 C CA . HIS A 1 91 ? 2.322 -5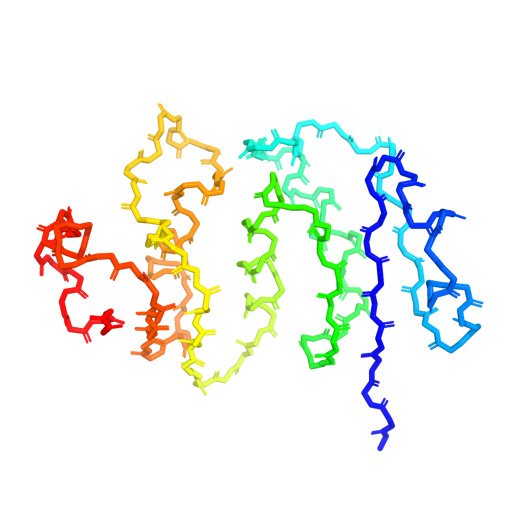.180 12.465 1.00 91.50 91 HIS A CA 1
ATOM 749 C C . HIS A 1 91 ? 0.922 -4.626 12.173 1.00 91.50 91 HIS A C 1
ATOM 751 O O . HIS A 1 91 ? 0.351 -4.905 11.123 1.00 91.50 91 HIS A O 1
ATOM 757 N N . PRO A 1 92 ? 0.345 -3.813 13.074 1.00 90.25 92 PRO A N 1
ATOM 758 C CA . PRO A 1 92 ? -0.941 -3.178 12.809 1.00 90.25 92 PRO A CA 1
ATOM 759 C C . PRO A 1 92 ? -0.846 -2.006 11.818 1.00 90.25 92 PRO A C 1
ATOM 761 O O . PRO A 1 92 ? -1.872 -1.576 11.310 1.00 90.25 92 PRO A O 1
ATOM 764 N N . ASP A 1 93 ? 0.350 -1.457 11.572 1.00 92.19 93 ASP A N 1
ATOM 765 C CA . ASP A 1 93 ? 0.586 -0.305 10.683 1.00 92.19 93 ASP A CA 1
ATOM 766 C C . ASP A 1 93 ? -0.258 0.945 11.005 1.00 92.19 93 ASP A C 1
ATOM 768 O O . ASP A 1 93 ? -0.676 1.717 10.136 1.00 92.19 93 ASP A O 1
ATOM 772 N N . MET A 1 94 ? -0.482 1.151 12.305 1.00 90.00 94 MET A N 1
ATOM 773 C CA . MET A 1 94 ? -1.240 2.267 12.881 1.00 90.00 94 MET A CA 1
ATOM 774 C C . MET A 1 94 ? -0.393 3.180 13.778 1.00 90.00 94 MET A C 1
ATOM 776 O O . MET A 1 94 ? -0.923 3.850 14.666 1.00 90.00 94 MET A O 1
ATOM 780 N N . GLN A 1 95 ? 0.928 3.175 13.608 1.00 83.44 95 GLN A N 1
ATOM 781 C CA . GLN A 1 95 ? 1.803 4.077 14.347 1.00 83.44 95 GLN A CA 1
ATOM 782 C C . GLN A 1 95 ? 1.613 5.516 13.847 1.00 83.44 95 GLN A C 1
ATOM 784 O O . GLN A 1 95 ? 1.503 5.725 12.636 1.00 83.44 95 GLN A O 1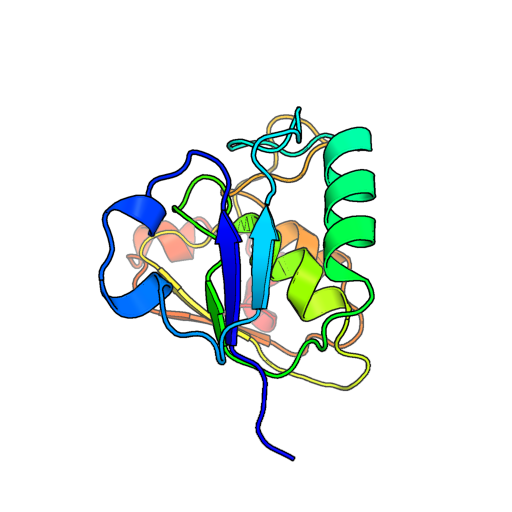
ATOM 789 N N . PRO A 1 96 ? 1.633 6.519 14.744 1.00 77.12 96 PRO A N 1
ATOM 790 C CA . PRO A 1 96 ? 1.604 7.912 14.328 1.00 77.12 96 PRO A CA 1
ATOM 791 C C . PRO A 1 96 ? 2.760 8.201 13.361 1.00 77.12 96 PRO A C 1
ATOM 793 O O . PRO A 1 96 ? 3.904 7.837 13.658 1.00 77.12 96 PRO A O 1
ATOM 796 N N . PRO A 1 97 ? 2.511 8.870 12.223 1.00 74.25 97 PRO A N 1
ATOM 797 C CA . PRO A 1 97 ? 3.574 9.167 11.279 1.00 74.25 97 PRO A CA 1
ATOM 798 C C . PRO A 1 97 ? 4.601 10.108 11.918 1.00 74.25 97 PRO A C 1
ATOM 800 O O . PRO A 1 97 ? 4.252 11.147 12.484 1.00 74.25 97 PRO A O 1
ATOM 803 N N . LEU A 1 98 ? 5.886 9.769 11.776 1.00 76.06 98 LEU A N 1
ATOM 804 C CA . LEU A 1 98 ? 7.006 10.626 12.194 1.00 76.06 98 LEU A CA 1
ATOM 805 C C . LEU A 1 98 ? 6.994 11.979 11.462 1.00 76.06 98 LEU A C 1
ATOM 807 O O . LEU A 1 98 ? 7.384 13.001 12.027 1.00 76.06 98 LEU A O 1
ATOM 811 N N . PHE A 1 99 ? 6.487 11.997 10.227 1.00 79.25 99 PHE A N 1
ATOM 812 C CA . PHE A 1 99 ? 6.359 13.185 9.392 1.00 79.25 99 PHE A CA 1
ATOM 813 C C . PHE A 1 99 ? 4.913 13.325 8.919 1.00 79.25 99 PHE A C 1
ATOM 815 O O . PHE A 1 99 ? 4.447 12.534 8.109 1.00 79.25 99 PHE A O 1
ATOM 822 N N . LYS A 1 100 ? 4.205 14.355 9.397 1.00 74.38 100 LYS A N 1
ATOM 823 C CA . LYS A 1 100 ? 2.757 14.539 9.161 1.00 74.38 100 LYS A CA 1
ATOM 824 C C . LYS A 1 100 ? 2.336 14.611 7.690 1.00 74.38 100 LYS A C 1
ATOM 826 O O . LYS A 1 100 ? 1.159 14.453 7.394 1.00 74.38 100 LYS A O 1
ATOM 831 N N . GLU A 1 101 ? 3.264 14.926 6.796 1.00 81.06 101 GLU A N 1
ATOM 832 C CA . GLU A 1 101 ? 2.984 15.115 5.373 1.00 81.06 101 GLU A CA 1
ATOM 833 C C . GLU A 1 101 ? 3.341 13.905 4.504 1.00 81.06 101 GLU A C 1
ATOM 835 O O . GLU A 1 101 ? 3.099 13.942 3.298 1.00 81.06 101 GLU A O 1
ATOM 840 N N . MET A 1 102 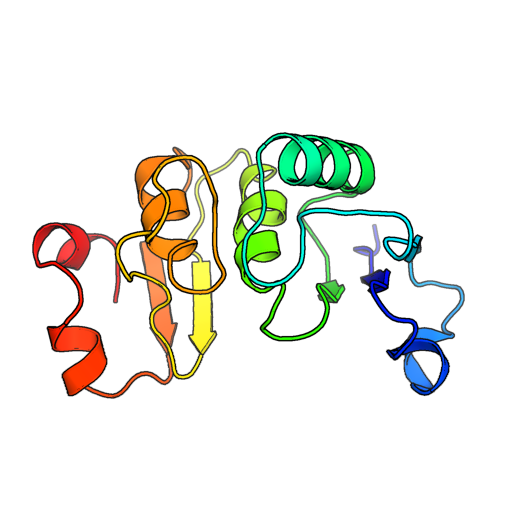? 3.917 12.858 5.100 1.00 88.38 102 MET A N 1
ATOM 841 C CA . MET A 1 102 ? 4.326 11.643 4.403 1.00 88.38 102 MET A CA 1
ATOM 842 C C . MET A 1 102 ? 3.512 10.457 4.898 1.00 88.38 102 MET A C 1
ATOM 844 O O . MET A 1 102 ? 3.206 10.352 6.085 1.00 88.38 102 MET A O 1
ATOM 848 N N . ILE A 1 103 ? 3.215 9.540 3.985 1.00 89.75 103 ILE A N 1
ATOM 849 C CA . ILE A 1 103 ? 2.648 8.241 4.339 1.00 89.75 103 ILE A CA 1
ATOM 850 C C . ILE A 1 103 ? 3.779 7.226 4.477 1.00 89.75 103 ILE A C 1
ATOM 852 O O . ILE A 1 103 ? 4.743 7.257 3.714 1.00 89.75 103 ILE A O 1
ATOM 856 N N . SER A 1 104 ? 3.680 6.330 5.454 1.00 91.94 104 SER A N 1
ATOM 857 C CA . SER A 1 104 ? 4.695 5.307 5.700 1.00 91.94 104 SER A CA 1
ATOM 858 C C . SER A 1 104 ? 4.082 3.924 5.838 1.00 91.94 104 SER A C 1
ATOM 860 O O . SER A 1 104 ? 2.889 3.780 6.115 1.00 91.94 104 SER A O 1
ATOM 862 N N . CYS A 1 105 ? 4.921 2.898 5.722 1.00 88.81 105 CYS A N 1
ATOM 863 C CA . CYS A 1 105 ? 4.500 1.518 5.962 1.00 88.81 105 CYS A CA 1
ATOM 864 C C . CYS A 1 105 ? 4.021 1.286 7.398 1.00 88.81 105 CYS A C 1
ATOM 866 O O . CYS A 1 105 ? 3.214 0.403 7.611 1.00 88.81 105 CYS A O 1
ATOM 868 N N . GLY A 1 106 ? 4.449 2.099 8.368 1.00 90.19 106 GLY A N 1
ATOM 869 C CA . GLY A 1 106 ? 3.999 1.969 9.754 1.00 90.19 106 GLY A CA 1
ATOM 870 C C . GLY A 1 106 ? 2.716 2.731 10.087 1.00 90.19 106 GLY A C 1
ATOM 871 O O . GLY A 1 106 ? 2.212 2.551 11.191 1.00 90.19 106 GLY A O 1
ATOM 872 N N . SER A 1 107 ? 2.212 3.590 9.191 1.00 91.31 107 SER A N 1
ATOM 873 C CA . SER A 1 107 ? 1.102 4.521 9.475 1.00 91.31 107 SER A CA 1
ATOM 874 C C . SER A 1 107 ? -0.060 4.448 8.480 1.00 91.31 107 SER A C 1
ATOM 876 O O . SER A 1 107 ? -1.076 5.122 8.663 1.00 91.31 107 SER A O 1
ATOM 878 N N . TRP A 1 108 ? 0.075 3.671 7.400 1.00 94.00 108 TRP A N 1
ATOM 879 C CA . TRP A 1 108 ? -0.869 3.719 6.284 1.00 94.00 108 TRP A CA 1
ATOM 880 C C . TRP A 1 108 ? -2.282 3.279 6.666 1.00 94.00 108 TRP A C 1
ATOM 882 O O . TRP A 1 108 ? -3.231 3.807 6.087 1.00 94.00 108 TRP A O 1
ATOM 892 N N . VAL A 1 109 ? -2.446 2.362 7.630 1.00 94.38 109 VAL A N 1
ATOM 893 C CA . VAL A 1 109 ? -3.772 1.920 8.090 1.00 94.38 109 VAL A CA 1
ATOM 894 C C . VAL A 1 109 ? -4.477 3.059 8.816 1.00 94.38 109 VAL A C 1
ATOM 896 O O . VAL A 1 109 ? -5.659 3.304 8.572 1.00 94.38 109 VAL A O 1
ATOM 899 N N . GLU A 1 110 ? -3.754 3.807 9.654 1.00 91.69 110 GLU A N 1
ATOM 900 C CA . GLU A 1 110 ? -4.312 4.980 10.329 1.00 91.69 110 GLU A CA 1
ATOM 901 C C . GLU A 1 110 ? -4.755 6.045 9.310 1.00 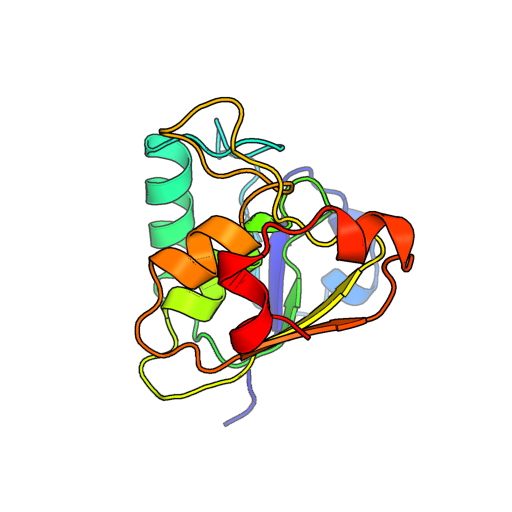91.69 110 GLU A C 1
ATOM 903 O O . GLU A 1 110 ? -5.875 6.558 9.384 1.00 91.69 110 GLU A O 1
ATOM 908 N N . ASP A 1 111 ? -3.913 6.346 8.318 1.00 91.38 111 ASP A N 1
ATOM 909 C CA . ASP A 1 111 ? -4.249 7.304 7.258 1.00 91.38 111 ASP A CA 1
ATOM 910 C C . ASP A 1 111 ? -5.417 6.824 6.390 1.00 91.38 111 ASP A C 1
ATOM 912 O O . ASP A 1 111 ? -6.278 7.612 5.990 1.00 91.38 111 ASP A O 1
ATOM 916 N N . PHE A 1 112 ? -5.474 5.529 6.094 1.00 93.31 112 PHE A N 1
ATOM 917 C CA . PHE A 1 112 ? -6.544 4.909 5.321 1.00 93.31 112 PHE A CA 1
ATOM 918 C C . PHE A 1 112 ? -7.895 5.028 6.032 1.00 93.31 112 PHE A C 1
ATOM 920 O O . PHE A 1 112 ? -8.863 5.489 5.428 1.00 93.31 112 PHE A O 1
ATOM 927 N N . ILE A 1 113 ? -7.932 4.734 7.333 1.00 93.19 113 ILE A N 1
ATOM 928 C CA . ILE A 1 113 ? -9.118 4.899 8.179 1.00 93.19 113 ILE A CA 1
ATOM 929 C C . ILE A 1 113 ? -9.613 6.347 8.195 1.00 93.19 113 ILE A C 1
ATOM 931 O O . ILE A 1 113 ? -10.814 6.596 8.100 1.00 93.19 113 ILE A O 1
ATOM 935 N N . LYS A 1 114 ? -8.698 7.315 8.294 1.00 91.44 114 LYS A N 1
ATOM 936 C CA . LYS A 1 114 ? -9.052 8.741 8.344 1.00 91.44 114 LYS A CA 1
ATOM 937 C C . LYS A 1 114 ? -9.575 9.285 7.017 1.00 91.44 114 LYS A C 1
ATOM 939 O O . LYS A 1 114 ? -10.321 10.262 7.026 1.00 91.44 114 LYS A O 1
ATOM 944 N N . THR A 1 115 ? -9.137 8.724 5.890 1.00 93.62 115 THR A N 1
ATOM 945 C CA . THR A 1 115 ? -9.297 9.374 4.578 1.00 93.62 115 THR A CA 1
ATOM 946 C C . THR A 1 115 ? -10.193 8.632 3.596 1.00 93.62 115 THR A C 1
ATOM 948 O O . THR A 1 115 ? -10.688 9.272 2.670 1.00 93.62 115 THR A O 1
ATOM 951 N N . ASN A 1 116 ? -10.442 7.331 3.771 1.00 96.44 116 ASN A N 1
ATOM 952 C CA . ASN A 1 116 ? -11.257 6.565 2.832 1.00 96.44 116 ASN A CA 1
ATOM 953 C C . ASN A 1 116 ? -12.738 6.508 3.273 1.00 96.44 116 ASN A C 1
ATOM 955 O O . ASN A 1 116 ? -13.062 5.822 4.243 1.00 96.44 116 ASN A O 1
ATOM 959 N N . PRO A 1 117 ? -13.672 7.172 2.560 1.00 96.69 117 PRO A N 1
ATOM 960 C CA . PRO A 1 117 ? -15.079 7.246 2.968 1.00 96.69 117 PRO A CA 1
ATOM 961 C C . PRO A 1 117 ? -15.865 5.944 2.742 1.00 96.69 117 PRO A C 1
ATOM 963 O O . PRO A 1 117 ? -16.988 5.801 3.233 1.00 96.69 117 PRO A O 1
ATOM 966 N N . PHE A 1 118 ? -15.312 5.001 1.976 1.00 97.75 118 PHE A N 1
ATOM 967 C CA . PHE A 1 118 ? -15.962 3.737 1.641 1.00 97.75 118 PHE A CA 1
ATOM 968 C C . PHE A 1 118 ? -15.546 2.588 2.564 1.00 97.75 118 PHE A C 1
ATOM 970 O O . PHE A 1 118 ? -16.236 1.565 2.619 1.00 97.75 118 PHE A O 1
ATOM 977 N N . LEU A 1 119 ? -14.466 2.761 3.326 1.00 97.12 119 LEU A N 1
ATOM 978 C CA . LEU A 1 119 ? -14.019 1.787 4.306 1.00 97.12 119 LEU A CA 1
ATOM 979 C C . LEU A 1 119 ? -15.058 1.616 5.422 1.00 97.12 119 LEU A C 1
ATOM 981 O O . LEU A 1 119 ? -15.490 2.572 6.065 1.00 97.12 119 LEU A O 1
ATOM 985 N N . LYS A 1 120 ? -15.452 0.367 5.667 1.00 96.00 120 LYS A N 1
ATOM 986 C CA . LYS A 1 120 ? -16.333 -0.015 6.777 1.00 96.00 120 LYS A CA 1
ATOM 987 C C . LYS A 1 120 ? -15.564 -0.548 7.971 1.00 96.00 120 LYS A C 1
ATOM 989 O O . LYS A 1 120 ? -15.928 -0.241 9.102 1.00 96.00 120 LYS A O 1
ATOM 994 N N . LYS A 1 121 ? -14.545 -1.369 7.714 1.00 95.56 121 LYS A N 1
ATOM 995 C CA . LYS A 1 121 ? -13.752 -2.029 8.752 1.00 95.56 121 LYS A CA 1
ATOM 996 C C . LYS A 1 121 ? -12.398 -2.475 8.213 1.00 95.56 121 LYS A C 1
ATOM 998 O O . LYS A 1 121 ? -12.323 -2.883 7.053 1.00 95.56 121 LYS A O 1
ATOM 1003 N N . VAL A 1 122 ? -11.379 -2.448 9.062 1.00 95.81 122 VAL A N 1
ATOM 1004 C CA . VAL A 1 122 ? -10.099 -3.135 8.870 1.00 95.81 122 VAL A CA 1
ATOM 1005 C C . VAL A 1 122 ? -10.049 -4.305 9.848 1.00 95.81 122 VAL A C 1
ATOM 1007 O O . VAL A 1 122 ? -10.379 -4.139 11.015 1.00 95.81 122 VAL A O 1
ATOM 1010 N N . ILE A 1 123 ? -9.676 -5.486 9.375 1.00 94.62 123 ILE A N 1
ATOM 1011 C CA . ILE A 1 123 ? -9.460 -6.670 10.208 1.00 94.62 123 ILE A CA 1
ATOM 1012 C C . ILE A 1 123 ? -7.990 -7.042 10.065 1.00 94.62 123 ILE A C 1
ATOM 1014 O O . ILE A 1 123 ? -7.554 -7.299 8.943 1.00 94.62 123 ILE A O 1
ATOM 1018 N N . ILE A 1 124 ? -7.230 -7.049 11.157 1.00 94.44 124 ILE A N 1
ATOM 1019 C CA . ILE A 1 124 ? -5.789 -7.315 11.139 1.00 94.44 124 ILE A CA 1
ATOM 1020 C C . ILE A 1 124 ? -5.505 -8.628 11.862 1.00 94.44 124 ILE A C 1
ATOM 1022 O O . ILE A 1 124 ? -5.713 -8.770 13.063 1.00 94.44 124 ILE A O 1
ATOM 1026 N N . ILE A 1 125 ? -4.993 -9.604 11.119 1.00 95.12 125 ILE A N 1
ATOM 1027 C CA . ILE A 1 125 ? -4.722 -10.955 11.605 1.00 95.12 125 ILE A CA 1
ATOM 1028 C C . ILE A 1 125 ? -3.212 -11.166 11.659 1.00 95.12 125 ILE A C 1
ATOM 1030 O O . ILE A 1 125 ? -2.543 -11.109 10.629 1.00 95.12 125 ILE A O 1
ATOM 1034 N N . GLY A 1 126 ? -2.690 -11.474 12.849 1.00 94.44 126 GLY A N 1
ATOM 1035 C CA . GLY A 1 126 ? -1.263 -11.739 13.062 1.00 94.44 126 GLY A CA 1
ATOM 1036 C C . GLY A 1 126 ? -0.565 -10.914 14.152 1.00 94.44 126 GLY A C 1
ATOM 1037 O O . GLY A 1 126 ? 0.381 -11.452 14.743 1.00 94.44 126 GLY A O 1
ATOM 1038 N N . PRO A 1 127 ? -0.991 -9.679 14.498 1.00 93.00 127 PRO A N 1
ATOM 1039 C CA . PRO A 1 127 ? -0.342 -8.939 15.572 1.00 93.00 127 PRO A CA 1
ATOM 1040 C C . PRO A 1 127 ? -0.563 -9.591 16.937 1.00 93.00 127 PRO A C 1
ATOM 1042 O O . PRO A 1 127 ? -1.583 -10.229 17.198 1.00 93.00 127 PRO A O 1
ATOM 1045 N N . SER A 1 128 ? 0.399 -9.406 17.842 1.00 91.06 128 SER A N 1
ATOM 1046 C CA . SER A 1 128 ? 0.248 -9.843 19.232 1.00 91.06 128 SER A CA 1
ATOM 1047 C C . SER A 1 128 ? -0.791 -8.993 19.970 1.00 91.06 128 SER A C 1
ATOM 1049 O O . SER A 1 128 ? -0.995 -7.822 19.645 1.00 91.06 128 SER A O 1
ATOM 1051 N N . GLU A 1 129 ? -1.387 -9.526 21.043 1.00 86.12 129 GLU A N 1
ATOM 1052 C CA . GLU A 1 129 ? -2.302 -8.742 21.889 1.00 86.12 129 GLU A CA 1
ATOM 1053 C C . GLU A 1 129 ? -1.675 -7.435 22.396 1.00 86.12 129 GLU A C 1
ATOM 1055 O O . GLU A 1 129 ? -2.374 -6.444 22.590 1.00 86.12 129 GLU A O 1
ATOM 1060 N N . GLN A 1 130 ? -0.362 -7.427 22.642 1.00 87.75 130 GLN A N 1
ATOM 1061 C CA . GLN A 1 130 ? 0.355 -6.237 23.091 1.00 87.75 130 GLN A CA 1
ATOM 1062 C C . GLN A 1 130 ? 0.375 -5.154 22.006 1.00 87.75 130 GLN A C 1
ATOM 1064 O O . GLN A 1 130 ? 0.147 -3.986 22.315 1.00 87.75 130 GLN A O 1
ATOM 1069 N N . LEU A 1 131 ? 0.608 -5.536 20.746 1.00 86.56 131 LEU A N 1
ATOM 1070 C CA . LEU A 1 131 ? 0.557 -4.609 19.615 1.00 86.56 131 LEU A CA 1
ATOM 1071 C C . LEU A 1 131 ? -0.867 -4.092 19.392 1.00 86.56 131 LEU A C 1
ATOM 1073 O O . LEU A 1 131 ? -1.046 -2.890 19.217 1.00 86.56 131 LEU A O 1
ATOM 1077 N N . ILE A 1 132 ? -1.886 -4.948 19.503 1.00 82.75 132 ILE A N 1
ATOM 1078 C CA . ILE A 1 132 ? -3.290 -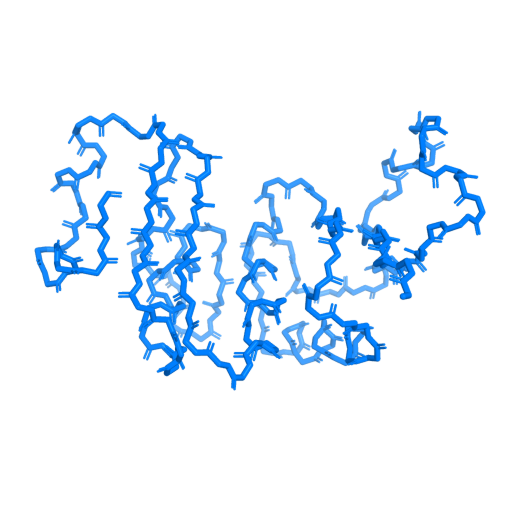4.520 19.401 1.00 82.75 132 ILE A CA 1
ATOM 1079 C C . ILE A 1 132 ? -3.659 -3.540 20.524 1.00 82.75 132 ILE A C 1
ATOM 1081 O O . ILE A 1 132 ? -4.265 -2.506 20.263 1.00 82.75 132 ILE A O 1
ATOM 1085 N N . LYS A 1 133 ? -3.224 -3.790 21.767 1.00 82.38 133 LYS A N 1
ATOM 1086 C CA . LYS A 1 133 ? -3.433 -2.865 22.901 1.00 82.38 133 LYS A CA 1
ATOM 1087 C C . LYS A 1 133 ? -2.739 -1.510 22.713 1.00 82.38 133 LYS A C 1
ATOM 1089 O O . LYS A 1 133 ? -3.128 -0.550 23.370 1.00 82.38 133 LYS A O 1
ATOM 1094 N N . SER A 1 134 ? -1.726 -1.426 21.845 1.00 81.56 134 SER A N 1
ATOM 1095 C CA . SER A 1 134 ? -1.068 -0.159 21.501 1.00 81.56 134 SER A CA 1
ATOM 1096 C C . SER A 1 134 ? -1.853 0.685 20.491 1.00 81.56 134 SER A C 1
ATOM 1098 O O . SER A 1 134 ? -1.596 1.884 20.379 1.00 81.56 134 SER A O 1
ATOM 1100 N N . VAL A 1 135 ? -2.823 0.092 19.782 1.00 81.50 135 VAL A N 1
ATOM 1101 C CA . VAL A 1 135 ? -3.699 0.824 18.861 1.00 81.50 135 VAL A CA 1
ATOM 1102 C C . VAL A 1 135 ? -4.565 1.793 19.658 1.00 81.50 135 VAL A C 1
ATOM 1104 O O . VAL A 1 135 ? -5.164 1.442 20.677 1.00 81.50 135 VAL A O 1
ATOM 1107 N N . ALA A 1 136 ? -4.629 3.039 19.190 1.00 79.31 136 ALA A N 1
ATOM 1108 C CA . ALA A 1 136 ? -5.314 4.097 19.911 1.00 79.31 136 ALA A CA 1
ATOM 1109 C C . ALA A 1 136 ? -6.816 3.767 20.093 1.00 79.31 136 ALA A C 1
ATOM 1111 O O . ALA A 1 136 ? -7.472 3.385 19.115 1.00 79.31 136 ALA A O 1
ATOM 1112 N N . PRO A 1 137 ? -7.394 3.938 21.304 1.00 80.25 137 PRO A N 1
ATOM 1113 C CA . PRO A 1 137 ? -8.756 3.490 21.610 1.00 80.25 137 PRO A CA 1
ATOM 1114 C C . PRO A 1 137 ? -9.838 4.024 20.667 1.00 80.25 137 PRO A C 1
ATOM 1116 O O . PRO A 1 137 ? -10.849 3.356 20.461 1.00 80.25 137 PRO A O 1
ATOM 1119 N N . GLN A 1 138 ? -9.631 5.195 20.050 1.00 83.50 138 GLN A N 1
ATOM 1120 C CA . GLN A 1 138 ? -10.593 5.761 19.102 1.00 83.50 138 GLN A CA 1
ATOM 1121 C C . GLN A 1 138 ? -10.855 4.880 17.866 1.00 83.50 138 GLN A C 1
ATOM 1123 O O . GLN A 1 138 ? -11.886 5.052 17.221 1.00 83.50 138 GLN A O 1
ATOM 1128 N N . TYR A 1 139 ? -9.962 3.938 17.542 1.00 83.88 139 TYR A N 1
ATOM 1129 C CA . TYR A 1 139 ? -10.086 3.077 16.362 1.00 83.88 139 TYR A CA 1
ATOM 1130 C C . TYR A 1 139 ? -10.693 1.698 16.654 1.00 83.88 139 TYR A C 1
ATOM 1132 O O . TYR A 1 139 ? -10.915 0.933 15.720 1.00 83.88 139 TYR A O 1
ATOM 1140 N N . GLN A 1 140 ? -11.040 1.385 17.908 1.00 77.19 140 GLN A N 1
ATOM 1141 C CA . GLN A 1 140 ? -11.550 0.060 18.310 1.00 77.19 140 GLN A CA 1
ATOM 1142 C C . GLN A 1 140 ? -12.853 -0.361 17.607 1.00 77.19 140 GLN A C 1
ATOM 1144 O O . GLN A 1 140 ? -13.145 -1.546 17.502 1.00 77.19 140 GLN A O 1
ATOM 1149 N N . ASN A 1 141 ? -13.644 0.592 17.102 1.00 81.25 141 ASN A N 1
ATOM 1150 C CA . ASN A 1 141 ? -14.860 0.287 16.335 1.00 81.25 141 ASN A CA 1
ATOM 1151 C C . ASN A 1 141 ? -14.590 0.045 14.838 1.00 81.25 141 ASN A C 1
ATOM 1153 O O . ASN A 1 141 ? -15.466 -0.443 14.126 1.00 81.25 141 ASN A O 1
ATOM 1157 N N . GLN A 1 142 ? -13.408 0.426 14.350 1.00 82.50 142 GLN A N 1
ATOM 1158 C CA . GLN A 1 142 ? -13.026 0.378 12.935 1.00 82.50 142 GLN A CA 1
ATOM 1159 C C . GLN A 1 142 ? -11.967 -0.689 12.652 1.00 82.50 142 GLN A C 1
ATOM 1161 O O . GLN A 1 142 ? -11.859 -1.117 11.504 1.00 82.50 142 GLN A O 1
ATOM 1166 N N . VAL A 1 143 ? -11.228 -1.120 13.676 1.00 82.94 143 VAL A N 1
ATOM 1167 C CA . VAL A 1 143 ? -10.167 -2.126 13.594 1.00 82.94 143 VAL A CA 1
ATOM 1168 C C . VAL A 1 143 ? -10.499 -3.291 14.514 1.00 82.94 143 VAL A C 1
ATOM 1170 O O . VAL A 1 143 ? -10.795 -3.075 15.689 1.00 82.94 143 VAL A O 1
ATOM 1173 N N . GLU A 1 144 ? -10.476 -4.501 13.962 1.00 82.94 144 GLU A N 1
ATOM 1174 C CA . GLU A 1 144 ? -10.600 -5.773 14.688 1.00 82.94 144 GLU A CA 1
ATOM 1175 C C . GLU A 1 144 ? -9.327 -6.604 14.560 1.00 82.94 144 GLU A C 1
ATOM 1177 O O . GLU A 1 144 ? -8.797 -6.679 13.427 1.00 82.94 144 GLU A O 1
#